Protein AF-A0A101EDK8-F1 (afdb_monomer)

Radius of gyration: 13.89 Å; Cα contacts (8 Å, |Δi|>4): 16; chains: 1; bounding box: 32×23×33 Å

Foldseek 3Di:
DDDDDDDDCVVVVHDPVVSVVCCVPPVCVVVPDDDPDDPPDD

Structure (mmCIF, N/CA/C/O backbone):
data_AF-A0A101EDK8-F1
#
_entry.id   AF-A0A101EDK8-F1
#
loop_
_atom_site.group_PDB
_atom_site.id
_atom_site.type_symbol
_atom_site.label_atom_id
_atom_site.label_alt_id
_atom_site.label_comp_id
_atom_site.label_asym_id
_atom_site.label_entity_id
_atom_site.label_seq_id
_atom_site.pdbx_PDB_ins_code
_atom_site.Cartn_x
_atom_site.Cartn_y
_atom_site.Cartn_z
_atom_site.occupancy
_atom_site.B_iso_or_equiv
_atom_site.auth_seq_id
_atom_site.auth_comp_id
_atom_site.auth_asym_id
_atom_site.auth_atom_id
_atom_site.pdbx_PDB_model_num
ATOM 1 N N . LEU A 1 1 ? -0.577 3.263 18.083 1.00 87.06 1 LEU A N 1
ATOM 2 C CA . LEU A 1 1 ? 0.281 2.471 17.180 1.00 87.06 1 LEU A CA 1
ATOM 3 C C . LEU A 1 1 ? -0.304 2.625 15.792 1.00 87.06 1 LEU A C 1
ATOM 5 O O . LEU A 1 1 ? -1.521 2.555 15.685 1.00 87.06 1 LEU A O 1
ATOM 9 N N . VAL A 1 2 ? 0.531 2.904 14.800 1.00 91.38 2 VAL A N 1
ATOM 10 C CA . VAL A 1 2 ? 0.128 3.041 13.398 1.00 91.38 2 VAL A CA 1
ATOM 11 C C . VAL A 1 2 ? 0.997 2.080 12.604 1.00 91.38 2 VAL A C 1
ATOM 13 O O . VAL A 1 2 ? 2.212 2.058 12.800 1.00 91.38 2 VAL A O 1
ATOM 16 N N . GLU A 1 3 ? 0.371 1.277 11.758 1.00 93.06 3 GLU A N 1
ATOM 17 C CA . GLU A 1 3 ? 1.034 0.325 10.869 1.00 93.06 3 GLU A CA 1
ATOM 18 C C . GLU A 1 3 ? 0.953 0.853 9.435 1.00 93.06 3 GLU A C 1
ATOM 20 O O . GLU A 1 3 ? -0.008 1.533 9.076 1.00 93.06 3 GLU A O 1
ATOM 25 N N . VAL A 1 4 ? 1.983 0.589 8.627 1.00 93.94 4 VAL A N 1
ATOM 26 C CA . VAL A 1 4 ? 2.094 1.123 7.263 1.00 93.94 4 VAL A CA 1
ATOM 27 C C . VAL A 1 4 ? 2.501 0.010 6.312 1.00 93.94 4 VAL A C 1
ATOM 29 O O . VAL A 1 4 ? 3.487 -0.689 6.552 1.00 93.94 4 VAL A O 1
ATOM 32 N N . LEU A 1 5 ? 1.779 -0.109 5.199 1.00 95.25 5 LEU A N 1
ATOM 33 C CA . LEU A 1 5 ? 2.196 -0.938 4.075 1.00 95.25 5 LEU A CA 1
ATOM 34 C C . LEU A 1 5 ? 3.280 -0.192 3.297 1.00 95.25 5 LEU A C 1
ATOM 36 O O . LEU A 1 5 ? 3.016 0.813 2.640 1.00 95.25 5 LEU A O 1
ATOM 40 N N . SER A 1 6 ? 4.520 -0.663 3.422 1.00 94.25 6 SER A N 1
ATOM 41 C CA . SER A 1 6 ? 5.681 -0.073 2.761 1.00 94.25 6 SER A CA 1
ATOM 42 C C . SER A 1 6 ? 6.179 -0.981 1.646 1.00 94.25 6 SER A C 1
ATOM 44 O O . SER A 1 6 ? 6.383 -2.180 1.839 1.00 94.25 6 SER A O 1
ATOM 46 N N . MET A 1 7 ? 6.403 -0.383 0.484 1.00 95.25 7 MET A N 1
ATOM 47 C CA . MET A 1 7 ? 6.955 -1.038 -0.696 1.00 95.25 7 MET A CA 1
ATOM 48 C C . MET A 1 7 ? 8.400 -0.607 -0.917 1.00 95.25 7 MET A C 1
ATOM 50 O O . MET A 1 7 ? 8.732 0.576 -0.839 1.00 95.25 7 MET A O 1
ATOM 54 N N . CYS A 1 8 ? 9.257 -1.567 -1.257 1.00 95.56 8 CYS A N 1
ATOM 55 C CA . CYS A 1 8 ? 10.614 -1.299 -1.718 1.00 95.56 8 CYS A CA 1
ATOM 56 C C . CYS A 1 8 ? 10.705 -1.666 -3.208 1.00 95.56 8 CYS A C 1
ATOM 58 O O . CYS A 1 8 ? 11.028 -2.815 -3.527 1.00 95.56 8 CYS A O 1
ATOM 60 N N . PRO A 1 9 ? 10.415 -0.721 -4.127 1.00 96.62 9 PRO A N 1
ATOM 61 C CA . PRO A 1 9 ? 10.340 -1.009 -5.562 1.00 96.62 9 PRO A CA 1
ATOM 62 C C . PRO A 1 9 ? 11.643 -1.603 -6.109 1.00 96.62 9 PRO A C 1
ATOM 64 O O . PRO A 1 9 ? 11.603 -2.511 -6.935 1.00 96.62 9 PRO A O 1
ATOM 67 N N . THR A 1 10 ? 12.795 -1.179 -5.578 1.00 97.06 10 THR A N 1
ATOM 68 C CA 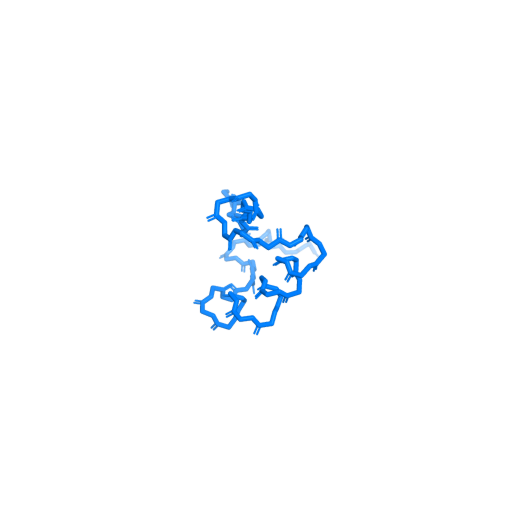. THR A 1 10 ? 14.110 -1.723 -5.944 1.00 97.06 10 THR A CA 1
ATOM 69 C C . THR A 1 10 ? 14.217 -3.221 -5.671 1.00 97.06 10 THR A C 1
ATOM 71 O O . THR A 1 10 ? 14.679 -3.964 -6.530 1.00 97.06 10 THR A O 1
ATOM 74 N N . ASN A 1 11 ? 13.777 -3.681 -4.495 1.00 96.31 11 ASN A N 1
ATOM 75 C CA . ASN A 1 11 ? 13.861 -5.097 -4.131 1.00 96.31 11 ASN A CA 1
ATOM 76 C C . ASN A 1 11 ? 12.865 -5.958 -4.922 1.00 96.31 11 ASN A C 1
ATOM 78 O O . ASN A 1 11 ? 13.132 -7.122 -5.192 1.00 96.31 11 ASN A O 1
ATOM 82 N 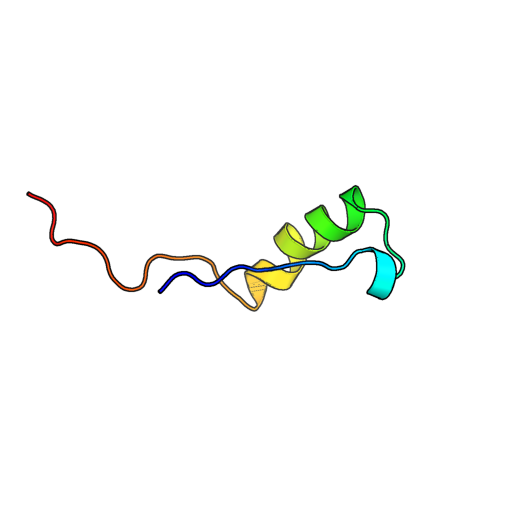N . TRP A 1 12 ? 11.719 -5.391 -5.298 1.00 95.56 12 TRP A N 1
ATOM 83 C CA . TRP A 1 12 ? 10.70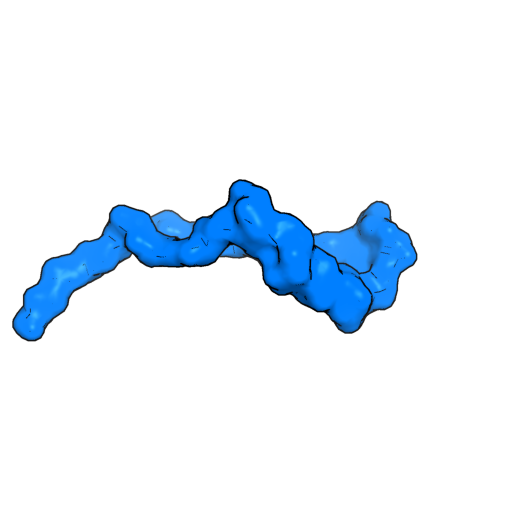8 -6.081 -6.103 1.00 95.56 12 TRP A CA 1
ATOM 84 C C . TRP A 1 12 ? 10.986 -6.023 -7.610 1.00 95.56 12 TRP A C 1
ATOM 86 O O . TRP A 1 12 ? 10.282 -6.668 -8.379 1.00 95.56 12 TRP A O 1
ATOM 96 N N . GLY A 1 13 ? 12.000 -5.265 -8.045 1.00 97.00 13 GLY A N 1
ATOM 97 C CA . GLY A 1 13 ? 12.312 -5.088 -9.464 1.00 97.00 13 GLY A CA 1
ATOM 98 C C . GLY A 1 13 ? 11.207 -4.360 -10.238 1.00 97.00 13 GLY A C 1
ATOM 99 O O . GLY A 1 13 ? 11.037 -4.597 -11.431 1.00 97.00 13 GLY A O 1
ATOM 100 N N . MET A 1 14 ? 10.443 -3.495 -9.566 1.00 97.12 14 MET A N 1
ATOM 101 C CA . MET A 1 14 ? 9.308 -2.763 -10.136 1.00 97.12 14 MET A CA 1
ATOM 102 C C . MET A 1 14 ? 9.619 -1.270 -10.256 1.00 97.12 14 MET A C 1
ATOM 104 O O . MET A 1 14 ? 10.422 -0.723 -9.495 1.00 97.12 14 MET A O 1
ATOM 108 N N . SER A 1 15 ? 8.940 -0.576 -11.176 1.00 98.06 15 SER A N 1
ATOM 109 C CA . SER A 1 15 ? 8.937 0.887 -11.147 1.00 98.06 15 SER A CA 1
ATOM 110 C C . SER A 1 15 ? 8.217 1.378 -9.878 1.00 98.06 15 SER A C 1
ATOM 112 O O . SER A 1 15 ? 7.309 0.695 -9.392 1.00 98.06 15 SER A O 1
ATOM 114 N N . PRO A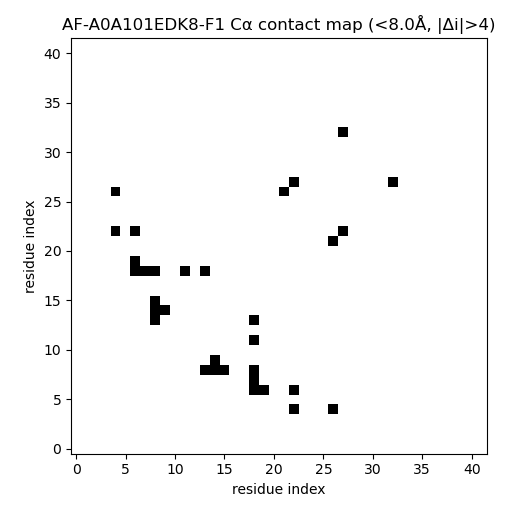 1 16 ? 8.564 2.557 -9.328 1.00 97.56 16 PRO A N 1
ATOM 115 C CA . PRO A 1 16 ? 7.873 3.093 -8.154 1.00 97.56 16 PRO A CA 1
ATOM 116 C C . PRO A 1 16 ? 6.351 3.202 -8.334 1.00 97.56 16 PRO A C 1
ATOM 118 O O . PRO A 1 16 ? 5.603 2.944 -7.395 1.00 97.56 16 PRO A O 1
ATOM 121 N N . VAL A 1 17 ? 5.895 3.536 -9.546 1.00 97.75 17 VAL A N 1
ATOM 122 C CA . VAL A 1 17 ? 4.467 3.681 -9.869 1.00 97.75 17 VAL A CA 1
ATOM 123 C C . VAL A 1 17 ? 3.764 2.325 -9.898 1.00 97.75 17 VAL A C 1
ATOM 125 O O . VAL A 1 17 ? 2.655 2.201 -9.384 1.00 97.75 17 VAL A O 1
ATOM 128 N N . ASP A 1 18 ? 4.394 1.299 -10.469 1.00 97.88 18 ASP A N 1
ATOM 129 C CA . ASP A 1 18 ? 3.787 -0.034 -10.540 1.00 97.88 18 ASP A CA 1
ATOM 130 C C . ASP A 1 18 ? 3.768 -0.714 -9.170 1.00 97.88 18 ASP A C 1
ATOM 132 O O . ASP A 1 18 ? 2.778 -1.350 -8.816 1.00 97.88 18 ASP A O 1
ATOM 136 N N . ALA A 1 19 ? 4.819 -0.526 -8.364 1.00 98.12 19 ALA A N 1
ATOM 137 C CA . ALA A 1 19 ? 4.839 -1.001 -6.984 1.00 98.12 19 ALA A CA 1
ATOM 138 C C . ALA A 1 19 ? 3.697 -0.374 -6.170 1.00 98.12 19 ALA A C 1
ATOM 140 O O . ALA A 1 19 ? 3.020 -1.081 -5.428 1.00 98.12 19 ALA A O 1
ATOM 141 N N . GLN A 1 20 ? 3.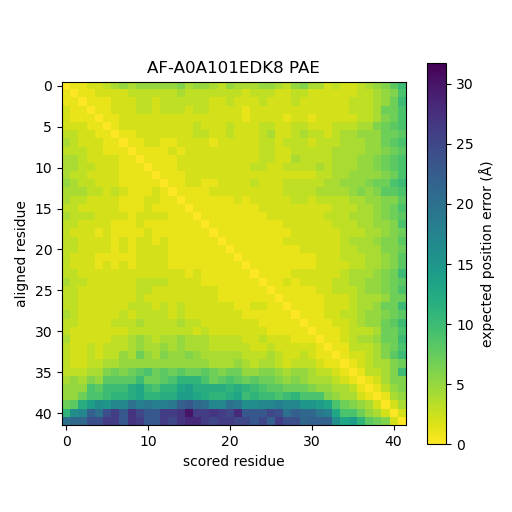432 0.926 -6.359 1.00 97.12 20 GLN A N 1
ATOM 142 C CA . GLN A 1 20 ? 2.332 1.616 -5.678 1.00 97.12 20 GLN A CA 1
ATOM 143 C C . GLN A 1 20 ? 0.977 1.011 -6.024 1.00 97.12 20 GLN A C 1
ATOM 145 O O . GLN A 1 20 ? 0.172 0.758 -5.129 1.00 97.12 20 GLN A O 1
ATOM 150 N N . LYS A 1 21 ? 0.735 0.761 -7.314 1.00 97.62 21 LYS A N 1
ATOM 151 C CA . LYS A 1 21 ? -0.499 0.115 -7.769 1.00 97.62 21 LYS A CA 1
ATOM 152 C C . LYS A 1 21 ? -0.642 -1.278 -7.172 1.00 97.62 21 LYS A C 1
ATOM 154 O O . LYS A 1 21 ? -1.710 -1.615 -6.685 1.00 97.62 21 LYS A O 1
ATOM 159 N N . TRP A 1 22 ? 0.444 -2.049 -7.127 1.00 97.31 22 TRP A N 1
ATOM 160 C CA . TRP A 1 22 ? 0.421 -3.390 -6.551 1.00 97.31 22 TRP A CA 1
ATOM 161 C C . TRP A 1 22 ? 0.089 -3.395 -5.053 1.00 97.31 22 TRP A C 1
ATOM 163 O O . TRP A 1 22 ? -0.666 -4.255 -4.602 1.00 97.31 22 TRP A O 1
ATOM 173 N N . VAL A 1 23 ? 0.585 -2.423 -4.276 1.00 97.19 23 VAL A N 1
ATOM 174 C CA . VAL A 1 23 ? 0.187 -2.285 -2.863 1.00 97.19 23 VAL A CA 1
ATOM 175 C C . VAL A 1 23 ? -1.325 -2.074 -2.753 1.00 97.19 23 VAL A C 1
ATOM 177 O O . VAL A 1 23 ? -1.984 -2.812 -2.024 1.00 97.19 23 VAL A O 1
ATOM 180 N N . ALA A 1 24 ? -1.870 -1.119 -3.510 1.00 95.38 24 ALA A N 1
ATOM 181 C CA . ALA A 1 24 ? -3.291 -0.775 -3.463 1.00 95.38 24 ALA A CA 1
ATOM 182 C C . ALA A 1 24 ? -4.201 -1.913 -3.959 1.00 95.38 24 ALA A C 1
ATOM 184 O O . ALA A 1 24 ? -5.281 -2.141 -3.423 1.00 95.38 24 ALA A O 1
ATOM 185 N N . GLU A 1 25 ? -3.775 -2.642 -4.991 1.00 96.88 25 GLU A N 1
ATOM 186 C CA . GLU A 1 25 ? -4.604 -3.658 -5.639 1.00 96.88 25 GLU A CA 1
ATOM 187 C C . GLU A 1 25 ? -4.458 -5.040 -5.003 1.00 96.88 25 GLU A C 1
ATOM 189 O O . GLU A 1 25 ? -5.445 -5.761 -4.911 1.00 96.88 25 GLU A O 1
ATOM 194 N N . GLU A 1 26 ? -3.264 -5.435 -4.558 1.00 96.44 26 GLU A N 1
ATOM 195 C CA . GLU A 1 26 ? -2.996 -6.796 -4.080 1.00 96.44 26 GLU A CA 1
ATOM 196 C C . GLU A 1 26 ? -2.668 -6.850 -2.588 1.00 96.44 26 GLU A C 1
ATOM 198 O O . GLU A 1 26 ? -3.229 -7.685 -1.875 1.00 96.44 26 GLU A O 1
ATOM 203 N N . MET A 1 27 ? -1.806 -5.962 -2.075 1.00 96.06 27 MET A N 1
ATOM 204 C CA . MET A 1 27 ? -1.452 -6.014 -0.649 1.00 96.06 27 MET A CA 1
ATOM 205 C C . MET A 1 27 ? -2.611 -5.626 0.258 1.00 96.06 27 MET A C 1
ATOM 207 O O . MET A 1 27 ? -2.799 -6.286 1.276 1.00 96.06 27 MET A O 1
ATOM 211 N N . GLU A 1 28 ? -3.395 -4.604 -0.089 1.00 95.94 28 GLU A N 1
ATOM 212 C CA . GLU A 1 28 ? -4.536 -4.168 0.731 1.00 95.94 28 GLU A CA 1
ATOM 213 C C . GLU A 1 28 ? -5.600 -5.265 0.896 1.00 95.94 28 GLU A C 1
ATOM 215 O O . GLU A 1 28 ? -6.269 -5.325 1.926 1.00 95.94 28 GLU A O 1
ATOM 220 N N . LYS A 1 29 ? -5.720 -6.196 -0.063 1.00 95.94 29 LYS A N 1
ATOM 221 C CA . LYS A 1 29 ? -6.617 -7.361 0.059 1.00 95.94 29 LYS A CA 1
ATOM 222 C C . LYS A 1 29 ? -6.184 -8.307 1.181 1.00 95.94 29 LYS A C 1
ATOM 224 O O . LYS A 1 29 ? -7.027 -8.931 1.821 1.00 95.94 29 LYS A O 1
ATOM 229 N N . LEU A 1 30 ? -4.874 -8.443 1.387 1.00 96.38 30 LEU A N 1
ATOM 230 C CA . LEU A 1 30 ? -4.284 -9.312 2.408 1.00 96.38 30 LEU A CA 1
ATOM 231 C C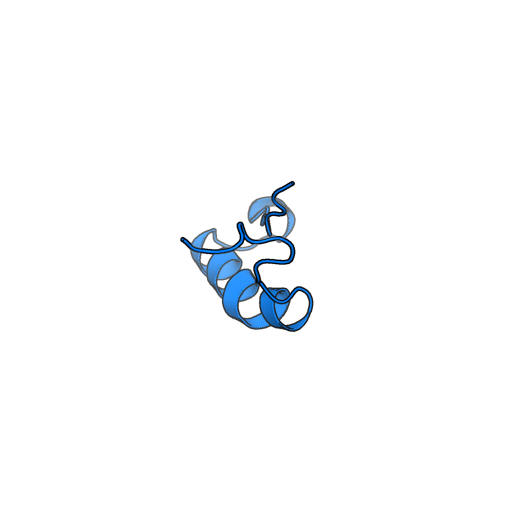 . LEU A 1 30 ? -4.113 -8.587 3.749 1.00 96.38 30 LEU A C 1
ATOM 233 O O . LEU A 1 30 ? -4.242 -9.205 4.804 1.00 96.38 30 LEU A O 1
ATOM 237 N N . TYR A 1 31 ? -3.847 -7.283 3.698 1.00 94.69 31 TYR A N 1
ATOM 238 C CA . TYR A 1 31 ? -3.636 -6.404 4.842 1.00 94.69 31 TYR A CA 1
ATOM 239 C C . TYR A 1 31 ? -4.634 -5.237 4.795 1.00 94.69 31 TYR A C 1
ATOM 241 O O . TYR A 1 31 ? -4.266 -4.128 4.400 1.00 94.69 31 TYR A O 1
ATOM 249 N N . PRO A 1 32 ? -5.902 -5.476 5.172 1.00 91.75 32 PRO A N 1
ATOM 250 C CA . PRO A 1 32 ? -6.945 -4.467 5.076 1.00 91.75 32 PRO A CA 1
ATOM 251 C C . PRO A 1 32 ? -6.643 -3.277 5.985 1.00 91.75 32 PRO A C 1
ATOM 253 O O . PRO A 1 32 ? -6.322 -3.431 7.166 1.00 91.75 32 PRO A O 1
ATOM 256 N N . LEU A 1 33 ? -6.778 -2.081 5.421 1.00 92.38 33 LEU A N 1
ATOM 257 C CA . LEU A 1 33 ? -6.588 -0.833 6.148 1.00 92.38 33 LEU A CA 1
ATOM 258 C C . LEU A 1 33 ? -7.791 -0.550 7.053 1.00 92.38 33 LEU A C 1
ATOM 260 O O . LEU A 1 33 ? -8.937 -0.846 6.711 1.00 92.38 33 LEU A O 1
ATOM 264 N N . GLY A 1 34 ? -7.535 0.060 8.207 1.00 91.00 34 GLY A N 1
ATOM 265 C CA . GLY A 1 34 ? -8.596 0.441 9.126 1.00 91.00 34 GLY A CA 1
ATOM 266 C C . GLY A 1 34 ? -8.091 1.028 10.434 1.00 91.00 34 GLY A C 1
ATOM 267 O O . GLY A 1 34 ? -6.898 1.022 10.741 1.00 91.00 34 GLY A O 1
ATOM 268 N N . GLU A 1 35 ? -9.037 1.528 11.222 1.00 92.50 35 GLU A N 1
ATOM 269 C CA . GLU A 1 35 ? -8.782 2.060 12.553 1.00 92.50 35 GLU A CA 1
ATOM 270 C C . GLU A 1 35 ? -9.213 1.038 13.608 1.00 92.50 35 GLU A C 1
ATOM 272 O O . GLU A 1 35 ? -10.392 0.733 13.769 1.00 92.50 35 GLU A O 1
ATOM 277 N N . PHE A 1 36 ? -8.248 0.505 14.357 1.00 85.50 36 PHE A N 1
ATOM 278 C CA . PHE A 1 36 ? -8.518 -0.506 15.389 1.00 85.50 36 PHE A CA 1
ATOM 279 C C . PHE A 1 36 ? -8.817 0.097 16.766 1.00 85.50 36 PHE A C 1
ATOM 281 O O . PHE A 1 36 ? -9.380 -0.566 17.637 1.00 85.50 36 PHE A O 1
ATOM 288 N N . LYS A 1 37 ? -8.406 1.349 16.994 1.00 85.25 37 LYS A N 1
ATOM 289 C CA . LYS A 1 37 ? -8.653 2.096 18.231 1.00 85.25 37 L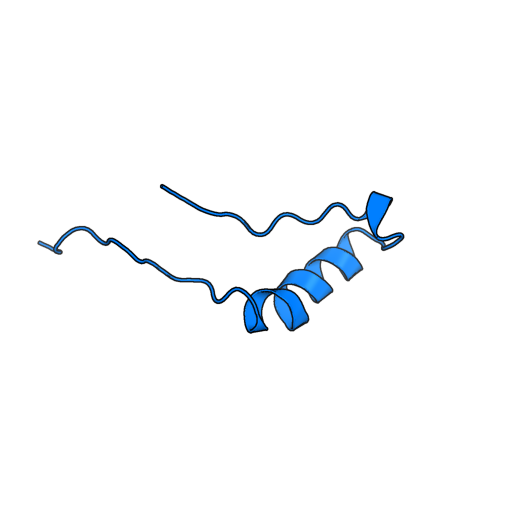YS A CA 1
ATOM 290 C C . LYS A 1 37 ? -8.910 3.553 17.886 1.00 85.25 37 LYS A C 1
ATOM 292 O O . LYS A 1 37 ? -7.974 4.280 17.566 1.00 85.25 37 LYS A O 1
ATOM 297 N N . VAL A 1 38 ? -10.169 3.954 17.999 1.00 84.56 38 VAL A N 1
ATOM 298 C CA . VAL A 1 38 ? -10.614 5.331 17.781 1.00 84.56 38 VAL A CA 1
ATOM 299 C C . VAL A 1 38 ? -10.927 5.997 19.123 1.00 84.56 38 VAL A C 1
ATOM 301 O O . VAL A 1 38 ? -11.386 5.310 20.045 1.00 84.56 38 VAL A O 1
ATOM 304 N N . PRO A 1 39 ? -10.681 7.309 19.285 1.00 84.44 39 PRO A N 1
ATOM 305 C CA . PRO A 1 39 ? -11.248 8.058 20.400 1.00 84.44 39 PRO A CA 1
ATOM 306 C C . PRO A 1 39 ? -12.772 7.888 20.406 1.00 84.44 39 PRO A C 1
ATOM 308 O O . PRO A 1 39 ? -13.399 7.864 19.347 1.00 84.44 39 PRO A O 1
ATOM 311 N N . LYS A 1 40 ? -13.386 7.766 21.589 1.00 78.19 40 LYS A N 1
ATOM 312 C CA . LYS A 1 40 ? -14.845 7.891 21.682 1.00 78.19 40 LYS A CA 1
ATOM 313 C C . LYS A 1 40 ? -15.174 9.336 21.311 1.00 78.19 40 LYS A C 1
ATOM 315 O O . LYS A 1 40 ? -14.717 10.234 22.012 1.00 78.19 40 LYS A O 1
ATOM 320 N N . GLY A 1 41 ? -15.854 9.523 20.180 1.00 76.62 41 GLY A N 1
ATOM 321 C CA . GLY A 1 41 ? -16.259 10.843 19.699 1.00 76.62 41 GLY A CA 1
ATOM 322 C C . GLY A 1 41 ? -17.033 11.615 20.768 1.00 76.62 41 GLY A C 1
ATOM 323 O O . GLY A 1 41 ? -17.715 10.999 21.592 1.00 76.62 41 GLY A O 1
ATOM 324 N N . GLU A 1 42 ? -16.860 12.935 20.758 1.00 48.16 42 GLU A N 1
ATOM 325 C CA . GLU A 1 42 ? -17.576 13.898 21.606 1.00 48.16 42 GLU A CA 1
ATOM 326 C C . GLU A 1 42 ? -19.020 14.104 21.125 1.00 48.16 42 GLU A C 1
ATOM 328 O O . GLU A 1 42 ? -19.232 14.118 19.888 1.00 48.16 42 GLU A O 1
#

Sequence (42 aa):
LVEVLSMCPTNWGMSPVDAQKWVAEEMEKLYPLGEFKVPKGE

Mean predicted aligned error: 4.18 Å

Secondary structur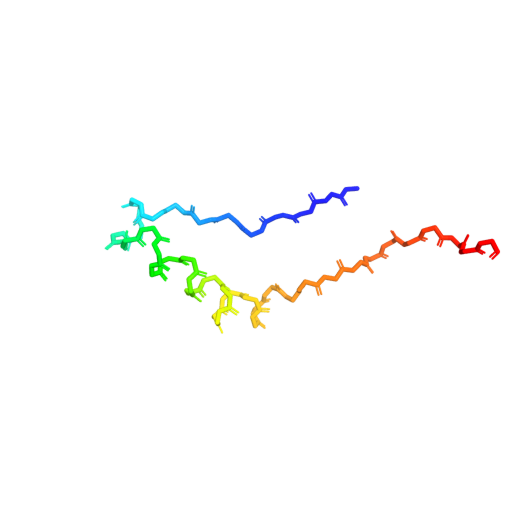e (DSSP, 8-state):
--------HHHHT--HH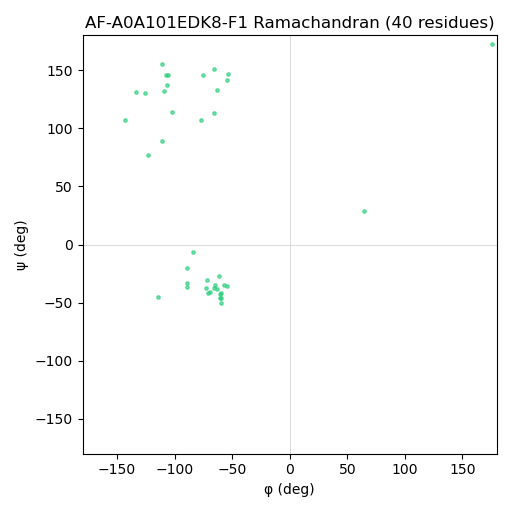HHHHHIIIIIHHHS----SS-----

Solvent-accessible surface area (backbone atoms only — not comparable to full-atom values): 2975 Å² total; per-residue (Å²): 141,85,87,79,96,79,82,59,27,79,84,71,75,40,54,67,68,58,41,52,49,44,42,69,68,54,46,35,75,78,54,70,84,81,83,93,77,74,81,84,79,133

pLDDT: mean 92.43, std 8.67, range [48.16, 98.12]